Protein AF-A0A7X3YZD3-F1 (afdb_monomer)

Foldseek 3Di:
DDPPDPVVVLLVVLVVVCVVLCVLLVPQDDDAPLVLVVLVPDPDVVSSVVVNVVVVVSVVSNVVSVVVVVVPDDDDDDPLDADDPVRLVVQLVVVVVQVDPSLSSRLSRCLSVVHQEDEDPPCPTPVVCQVVSVVSNYHYDRSNVVCVVCVVCSVVSD

Mean predicted aligned error: 8.91 Å

Solvent-accessible surface area (backbone atoms only — not comparable to full-atom values): 9311 Å² total; per-residue (Å²): 132,78,96,64,57,70,70,52,53,50,33,54,52,28,46,58,50,45,58,58,47,33,64,68,64,67,54,86,53,84,76,52,70,65,60,56,54,56,44,69,68,44,86,52,61,71,62,25,53,55,51,48,53,52,52,50,54,43,52,53,52,30,52,55,50,58,59,61,58,58,81,80,46,90,88,81,76,69,74,73,69,69,67,49,74,66,55,50,51,54,50,46,61,74,35,54,86,48,85,46,69,68,60,35,51,51,51,50,49,35,59,53,66,66,41,59,64,46,79,49,87,49,73,79,58,70,57,69,44,25,77,66,40,38,75,75,60,30,40,57,35,39,39,43,55,52,48,61,70,42,56,87,47,56,79,73,66,106

Secondary structure (DSSP, 8-state):
--TTHHHHHHHHHHHHHHHHHHHHHT------HHHHHHHHT-S-HHHHHHHHHHHHHHHHHHHHHHHHTTTT-SSS-----PPPHHHHHHHHHHTTTS--HHHHHHHHHHHHTT-SEEE---TTTGGGGHHHHGGGT-EEE-HHHHHHHHTTTTTT--

Nearest PDB structures (foldseek):
  1b71-assembly1_A  TM=1.996E-01  e=8.472E-01  Nitratidesulfovibrio vulgaris str. Hildenborough

Structure (mmCIF, N/CA/C/O backbone):
data_AF-A0A7X3YZD3-F1
#
_entry.id   AF-A0A7X3YZD3-F1
#
loop_
_atom_site.group_PDB
_atom_site.id
_atom_site.type_symbol
_atom_site.label_atom_id
_atom_site.label_alt_id
_atom_site.label_comp_id
_atom_site.label_asym_id
_atom_site.label_entity_id
_atom_site.label_seq_id
_atom_site.pdbx_PDB_ins_code
_atom_site.Cartn_x
_atom_site.Cartn_y
_atom_site.Cartn_z
_atom_site.occupancy
_atom_site.B_iso_or_equiv
_atom_site.auth_seq_id
_atom_site.auth_comp_id
_atom_site.auth_asym_id
_atom_site.auth_atom_id
_atom_site.pdbx_PDB_model_num
ATOM 1 N N . MET A 1 1 ? 20.656 -19.261 5.296 1.00 38.34 1 MET A N 1
ATOM 2 C CA . MET A 1 1 ? 19.290 -19.489 4.769 1.00 38.34 1 MET A CA 1
ATOM 3 C C . MET A 1 1 ? 18.386 -18.429 5.384 1.00 38.34 1 MET A C 1
ATOM 5 O O . MET A 1 1 ? 18.397 -18.296 6.599 1.00 38.34 1 MET A O 1
ATOM 9 N N . SER A 1 2 ? 17.741 -17.580 4.577 1.00 40.38 2 SER A N 1
ATOM 10 C CA . SER A 1 2 ? 16.969 -16.434 5.090 1.00 40.38 2 SER A CA 1
ATOM 11 C C . SER A 1 2 ? 15.763 -16.919 5.900 1.00 40.38 2 SER A C 1
ATOM 13 O O . SER A 1 2 ? 14.992 -17.740 5.412 1.00 40.38 2 SER A O 1
ATOM 15 N N . ALA A 1 3 ? 15.583 -16.395 7.114 1.00 53.19 3 ALA A N 1
ATOM 16 C CA . ALA A 1 3 ? 14.536 -16.780 8.068 1.00 53.19 3 ALA A CA 1
ATOM 17 C C . ALA A 1 3 ? 13.085 -16.492 7.606 1.00 53.19 3 ALA A C 1
ATOM 19 O O . ALA A 1 3 ? 12.153 -16.663 8.383 1.00 53.19 3 ALA A O 1
ATOM 20 N N . ARG A 1 4 ? 12.875 -16.022 6.367 1.00 59.59 4 ARG A N 1
ATOM 21 C CA . ARG A 1 4 ? 11.590 -15.493 5.872 1.00 59.59 4 ARG A CA 1
ATOM 22 C C . ARG A 1 4 ? 10.875 -16.360 4.820 1.00 59.59 4 ARG A C 1
ATOM 24 O O . ARG A 1 4 ? 9.837 -15.956 4.312 1.00 59.59 4 ARG A O 1
ATOM 31 N N . GLY A 1 5 ? 11.363 -17.572 4.546 1.00 67.81 5 GLY A N 1
ATOM 32 C CA . GLY A 1 5 ? 10.692 -18.537 3.660 1.00 67.81 5 GLY A CA 1
ATOM 33 C C . GLY A 1 5 ? 10.711 -18.168 2.161 1.00 67.81 5 GLY A C 1
ATOM 34 O O . GLY A 1 5 ? 11.201 -17.100 1.791 1.00 67.81 5 GLY A O 1
ATOM 35 N N . PRO A 1 6 ? 10.216 -19.058 1.279 1.00 69.69 6 PRO A N 1
ATOM 36 C CA . PRO A 1 6 ? 10.252 -18.873 -0.178 1.00 69.69 6 PRO A CA 1
ATOM 37 C C . PRO A 1 6 ? 9.385 -17.702 -0.669 1.00 69.69 6 PRO A C 1
ATOM 39 O O . PRO A 1 6 ? 9.846 -16.934 -1.503 1.00 69.69 6 PRO A O 1
ATOM 42 N N . ARG A 1 7 ? 8.206 -17.476 -0.067 1.00 77.50 7 ARG A N 1
ATOM 43 C CA . ARG A 1 7 ? 7.287 -16.379 -0.444 1.00 77.50 7 ARG A CA 1
ATOM 44 C C . ARG A 1 7 ? 7.948 -14.996 -0.402 1.00 77.50 7 ARG A C 1
ATOM 46 O O . ARG A 1 7 ? 7.807 -14.213 -1.329 1.00 77.50 7 ARG A O 1
ATOM 53 N N . PHE A 1 8 ? 8.737 -14.734 0.641 1.00 79.12 8 PHE A N 1
ATOM 54 C CA . PHE A 1 8 ? 9.457 -13.468 0.791 1.00 79.12 8 PHE A CA 1
ATOM 55 C C . PHE A 1 8 ? 10.513 -13.257 -0.299 1.00 79.12 8 PHE A C 1
ATOM 57 O O . PHE A 1 8 ? 10.779 -12.129 -0.699 1.00 79.12 8 PHE A O 1
ATOM 64 N N . LYS A 1 9 ? 11.152 -14.335 -0.768 1.00 81.56 9 LYS A N 1
ATOM 65 C CA . LYS A 1 9 ? 12.152 -14.246 -1.833 1.00 81.56 9 LYS A CA 1
ATOM 66 C C . LYS A 1 9 ? 11.488 -13.807 -3.138 1.00 81.56 9 LYS A C 1
ATOM 68 O O . LYS A 1 9 ? 11.991 -12.884 -3.770 1.00 81.56 9 LYS A O 1
ATOM 73 N N . ASP A 1 10 ? 10.372 -14.433 -3.494 1.00 83.31 10 ASP A N 1
ATOM 74 C CA . ASP A 1 10 ? 9.651 -14.147 -4.737 1.00 83.31 10 ASP A CA 1
ATOM 75 C C . ASP A 1 10 ? 9.105 -12.713 -4.752 1.00 83.31 10 ASP A C 1
ATOM 77 O O . ASP A 1 10 ? 9.282 -12.003 -5.740 1.00 83.31 10 ASP A O 1
ATOM 81 N N . ASP A 1 11 ? 8.559 -12.242 -3.627 1.00 84.38 11 ASP A N 1
ATOM 82 C CA . ASP A 1 11 ? 8.069 -10.865 -3.501 1.00 84.38 11 ASP A CA 1
ATOM 83 C C . ASP A 1 11 ? 9.191 -9.821 -3.623 1.00 84.38 11 ASP A C 1
ATOM 85 O O . ASP A 1 11 ? 8.994 -8.767 -4.226 1.00 84.38 11 ASP A O 1
ATOM 89 N N . ILE A 1 12 ? 10.395 -10.109 -3.115 1.00 81.25 12 ILE A N 1
ATOM 90 C CA . ILE A 1 12 ? 11.552 -9.212 -3.275 1.00 81.25 12 ILE A CA 1
ATOM 91 C C . ILE A 1 12 ? 11.989 -9.117 -4.740 1.00 81.25 12 ILE A C 1
ATOM 93 O O . ILE A 1 12 ? 12.299 -8.020 -5.206 1.00 81.25 12 ILE A O 1
ATOM 97 N N . PHE A 1 13 ? 12.013 -10.237 -5.469 1.00 81.69 13 PHE A N 1
ATOM 98 C CA . PHE A 1 13 ? 12.326 -10.213 -6.901 1.00 81.69 13 PHE A CA 1
ATOM 99 C C . PHE 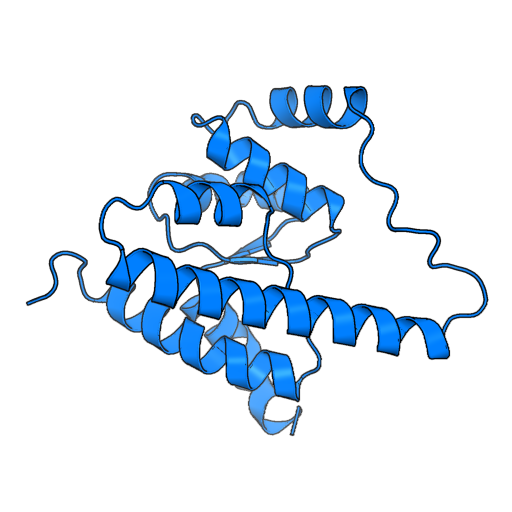A 1 13 ? 11.253 -9.465 -7.688 1.00 81.69 13 PHE A C 1
ATOM 101 O O . PHE A 1 13 ? 11.582 -8.578 -8.472 1.00 81.69 13 PHE A O 1
ATOM 108 N N . ALA A 1 14 ? 9.980 -9.740 -7.406 1.00 83.31 14 ALA A N 1
ATOM 109 C CA . ALA A 1 14 ? 8.876 -9.056 -8.058 1.00 83.31 14 ALA A CA 1
ATOM 110 C C . ALA A 1 14 ? 8.883 -7.543 -7.792 1.00 83.31 14 ALA A C 1
ATOM 112 O O . ALA A 1 14 ? 8.587 -6.770 -8.697 1.00 83.31 14 ALA A O 1
ATOM 113 N N . LEU A 1 15 ? 9.282 -7.094 -6.596 1.00 79.94 15 LEU A N 1
ATOM 114 C CA . LEU A 1 15 ? 9.408 -5.667 -6.286 1.00 79.94 15 LEU A CA 1
ATOM 115 C C . LEU A 1 15 ? 10.526 -4.982 -7.095 1.00 79.94 15 LEU A C 1
ATOM 117 O O . LEU A 1 15 ? 10.384 -3.824 -7.490 1.00 79.94 15 LEU A O 1
ATOM 121 N N . ALA A 1 16 ? 11.635 -5.681 -7.356 1.00 76.19 16 ALA A N 1
ATOM 122 C CA . ALA A 1 16 ? 12.703 -5.158 -8.207 1.00 76.19 16 ALA A CA 1
ATOM 123 C C . ALA A 1 16 ? 12.229 -4.995 -9.663 1.00 76.19 16 ALA A C 1
ATOM 125 O O . ALA A 1 16 ? 12.464 -3.950 -10.275 1.00 76.19 16 ALA A O 1
ATOM 126 N N . ASP A 1 17 ? 11.504 -5.988 -10.181 1.00 74.56 17 ASP A N 1
ATOM 127 C CA . ASP A 1 17 ? 10.942 -5.964 -11.534 1.00 74.56 17 ASP A CA 1
ATOM 128 C C . ASP A 1 17 ? 9.819 -4.927 -11.671 1.00 74.56 17 ASP A C 1
ATOM 130 O O . ASP A 1 17 ? 9.757 -4.209 -12.671 1.00 74.56 17 ASP A O 1
ATOM 134 N N . PHE A 1 18 ? 8.986 -4.775 -10.637 1.00 74.31 18 PHE A N 1
ATOM 135 C CA . PHE A 1 18 ? 7.920 -3.776 -10.551 1.00 74.31 18 PHE A CA 1
ATOM 136 C C . PHE A 1 18 ? 8.442 -2.362 -10.798 1.00 74.31 18 PHE A C 1
ATOM 138 O O . PHE A 1 18 ? 7.843 -1.611 -11.558 1.00 74.31 18 PHE A O 1
ATOM 145 N N . MET A 1 19 ? 9.595 -2.003 -10.232 1.00 68.94 19 MET A N 1
ATOM 146 C CA . MET A 1 19 ? 10.182 -0.678 -10.448 1.00 68.94 19 MET A CA 1
ATOM 147 C C . MET A 1 19 ? 10.627 -0.450 -11.894 1.00 68.94 19 MET A C 1
ATOM 149 O O . MET A 1 19 ? 10.551 0.672 -12.396 1.00 68.94 19 MET A O 1
ATOM 153 N N . SER A 1 20 ? 11.097 -1.500 -12.569 1.00 71.19 20 SER A N 1
ATOM 154 C CA . SER A 1 20 ? 11.459 -1.428 -13.985 1.00 71.19 20 SER A CA 1
ATOM 155 C C . SER A 1 20 ? 10.215 -1.310 -14.867 1.00 71.19 20 SER A C 1
ATOM 157 O O . SER A 1 20 ? 10.168 -0.465 -15.761 1.00 71.19 20 SER A O 1
ATOM 159 N N . LEU A 1 21 ? 9.189 -2.114 -14.580 1.00 69.94 21 LEU A N 1
ATOM 160 C CA . LEU A 1 21 ? 7.931 -2.155 -15.323 1.00 69.94 21 LEU A CA 1
ATOM 161 C C . LEU A 1 21 ? 7.094 -0.897 -15.121 1.00 69.94 21 LEU A C 1
ATOM 163 O O . LEU A 1 21 ? 6.666 -0.308 -16.107 1.00 69.94 21 LEU A O 1
ATOM 167 N N . GLY A 1 22 ? 6.929 -0.440 -13.881 1.00 71.94 22 GLY A N 1
ATOM 168 C CA . GLY A 1 22 ? 6.189 0.777 -13.556 1.00 71.94 22 GLY A CA 1
ATOM 169 C C . GLY A 1 22 ? 6.775 1.999 -14.257 1.00 71.94 22 GLY A C 1
ATOM 170 O O . GLY A 1 22 ? 6.033 2.783 -14.836 1.00 71.94 22 GLY A O 1
ATOM 171 N N . ARG A 1 23 ? 8.111 2.101 -14.337 1.00 70.19 23 ARG A N 1
ATOM 172 C CA . ARG A 1 23 ? 8.775 3.155 -15.123 1.00 70.19 23 ARG A CA 1
ATOM 173 C C . ARG A 1 23 ? 8.455 3.086 -16.612 1.00 70.19 23 ARG A C 1
ATOM 175 O O . ARG A 1 23 ? 8.220 4.128 -17.209 1.00 70.19 23 ARG A O 1
ATOM 182 N N . ARG A 1 24 ? 8.455 1.890 -17.205 1.00 70.25 24 ARG A N 1
ATOM 183 C CA . ARG A 1 24 ? 8.147 1.698 -18.634 1.00 70.25 24 ARG A CA 1
ATOM 184 C C . ARG A 1 24 ? 6.680 1.965 -18.952 1.00 70.25 24 ARG A C 1
ATOM 186 O O . ARG A 1 24 ? 6.387 2.578 -19.965 1.00 70.25 24 ARG A O 1
ATOM 193 N N . CYS A 1 25 ? 5.787 1.532 -18.069 1.00 70.00 25 CYS A N 1
ATOM 194 C CA . CYS A 1 25 ? 4.343 1.640 -18.253 1.00 70.00 25 CYS A CA 1
ATOM 195 C C . CYS A 1 25 ? 3.770 2.969 -17.732 1.00 70.00 25 CYS A C 1
ATOM 197 O O . CYS A 1 25 ? 2.562 3.168 -17.801 1.00 70.00 25 CYS A O 1
ATOM 199 N N . GLY A 1 26 ? 4.612 3.852 -17.182 1.00 70.38 26 GLY A N 1
ATOM 200 C CA . GLY A 1 26 ? 4.192 5.142 -16.638 1.00 70.38 26 GLY A CA 1
ATOM 201 C C . GLY A 1 26 ? 3.213 5.011 -15.471 1.00 70.38 26 GLY A C 1
ATOM 202 O O . GLY A 1 26 ? 2.194 5.690 -15.454 1.00 70.38 26 GLY A O 1
ATOM 203 N N . TRP A 1 27 ? 3.465 4.117 -14.516 1.00 76.56 27 TRP A N 1
ATOM 204 C CA . TRP A 1 27 ? 2.573 3.984 -13.363 1.00 76.56 27 TRP A CA 1
ATOM 205 C C . TRP A 1 27 ? 2.868 5.046 -12.299 1.00 76.56 27 TRP A C 1
ATOM 207 O O . TRP A 1 27 ? 4.019 5.165 -11.868 1.00 76.56 27 TRP A O 1
ATOM 217 N N . PRO A 1 28 ? 1.850 5.768 -11.797 1.00 75.75 28 PRO A N 1
ATOM 218 C CA . PRO A 1 28 ? 2.016 6.620 -10.628 1.00 75.75 28 PRO A CA 1
ATOM 219 C C . PRO A 1 28 ? 2.251 5.748 -9.387 1.00 75.75 28 PRO A C 1
ATOM 221 O O . PRO A 1 28 ? 1.348 5.075 -8.900 1.00 75.75 28 PRO A O 1
ATOM 224 N N . ILE A 1 29 ? 3.479 5.749 -8.862 1.00 79.44 29 ILE A N 1
ATOM 225 C CA . ILE A 1 29 ? 3.838 5.003 -7.646 1.00 79.44 29 ILE A CA 1
ATOM 226 C C . ILE A 1 29 ? 3.918 5.975 -6.475 1.00 79.44 29 ILE A C 1
ATOM 228 O O . ILE A 1 29 ? 4.831 6.794 -6.420 1.00 79.44 29 ILE A O 1
ATOM 232 N N . ALA A 1 30 ? 3.009 5.860 -5.512 1.00 79.38 30 ALA A N 1
ATOM 233 C CA . ALA A 1 30 ? 3.051 6.652 -4.289 1.00 79.38 30 ALA A CA 1
ATOM 234 C C . ALA A 1 30 ? 3.763 5.920 -3.140 1.00 79.38 30 ALA A C 1
ATOM 236 O O . ALA A 1 30 ? 3.715 4.696 -3.027 1.00 79.38 30 ALA A O 1
ATOM 237 N N . VAL A 1 31 ? 4.383 6.692 -2.244 1.00 80.00 31 VAL A N 1
ATOM 238 C CA . VAL A 1 31 ? 4.935 6.200 -0.972 1.00 80.00 31 VAL A CA 1
ATOM 239 C C . VAL A 1 31 ? 4.302 6.990 0.169 1.00 80.00 31 VAL A C 1
ATOM 241 O O . VAL A 1 31 ? 4.253 8.223 0.115 1.00 80.00 31 VAL A O 1
ATOM 244 N N . SER A 1 32 ? 3.816 6.293 1.199 1.00 80.19 32 SER A N 1
ATOM 245 C CA . SER A 1 32 ? 3.259 6.947 2.386 1.00 80.19 32 SER A CA 1
ATOM 246 C C . SER A 1 32 ? 4.354 7.716 3.150 1.00 80.19 32 SER A C 1
ATOM 248 O O . SER A 1 32 ? 5.453 7.187 3.362 1.00 80.19 32 SER A O 1
ATOM 250 N N . PRO A 1 33 ? 4.066 8.940 3.633 1.00 74.56 33 PRO A N 1
ATOM 251 C CA . PRO A 1 33 ? 4.943 9.659 4.554 1.00 74.56 33 PRO A CA 1
ATOM 252 C C . PRO A 1 33 ? 5.264 8.873 5.835 1.00 74.56 33 PRO A C 1
ATOM 254 O O . PRO A 1 33 ? 6.380 8.974 6.347 1.00 74.56 33 PRO A O 1
ATOM 257 N N . GLY A 1 34 ? 4.323 8.059 6.328 1.00 73.25 34 GLY A N 1
ATOM 258 C CA . GLY A 1 34 ? 4.519 7.204 7.502 1.00 73.25 34 GLY A CA 1
ATOM 259 C C . GLY A 1 34 ? 5.664 6.210 7.305 1.00 73.25 34 GLY A C 1
ATOM 260 O O . GLY A 1 34 ? 6.532 6.083 8.169 1.00 73.25 34 GLY A O 1
ATOM 261 N N . THR A 1 35 ? 5.759 5.612 6.114 1.00 76.38 35 THR A N 1
ATOM 262 C CA . THR A 1 35 ? 6.860 4.706 5.751 1.00 76.38 35 THR A CA 1
ATOM 263 C C . THR A 1 35 ? 8.224 5.403 5.812 1.00 76.38 35 THR A C 1
ATOM 265 O O . THR A 1 35 ? 9.208 4.805 6.240 1.00 76.38 35 THR A O 1
ATOM 268 N N . ILE A 1 36 ? 8.313 6.683 5.433 1.00 75.19 36 ILE A N 1
ATOM 269 C CA . ILE A 1 36 ? 9.565 7.459 5.510 1.00 75.19 36 ILE A CA 1
ATOM 270 C C . ILE A 1 36 ? 9.968 7.687 6.973 1.00 75.19 36 ILE A C 1
ATOM 272 O O . ILE A 1 36 ? 11.146 7.561 7.318 1.00 75.19 36 ILE A O 1
ATOM 276 N N . GLY A 1 37 ? 8.992 7.983 7.838 1.00 72.56 37 GLY A N 1
ATOM 277 C CA . GLY A 1 37 ? 9.203 8.126 9.278 1.00 72.56 37 GLY A CA 1
ATOM 278 C C . GLY A 1 37 ? 9.787 6.860 9.909 1.00 72.56 37 GLY A C 1
ATOM 279 O O . GLY A 1 37 ? 10.777 6.930 10.641 1.00 72.56 37 GLY A O 1
ATOM 280 N N . GLU A 1 38 ? 9.253 5.690 9.550 1.00 77.50 38 GLU A N 1
ATOM 281 C CA . GLU A 1 38 ? 9.757 4.392 10.021 1.00 77.50 38 GLU A CA 1
ATOM 282 C C . GLU A 1 38 ? 11.204 4.124 9.594 1.00 77.50 38 GLU A C 1
ATOM 284 O O . GLU A 1 38 ? 12.001 3.596 10.376 1.00 77.50 38 GLU A O 1
ATOM 289 N N . LEU A 1 39 ? 11.589 4.529 8.378 1.00 81.62 39 LEU A N 1
ATOM 290 C CA . LEU A 1 39 ? 12.977 4.410 7.926 1.00 81.62 39 LEU A CA 1
ATOM 291 C C . LEU A 1 39 ? 13.929 5.224 8.811 1.00 81.62 39 LEU A C 1
ATOM 293 O O . LEU A 1 39 ? 15.032 4.760 9.108 1.00 81.62 39 LEU A O 1
ATOM 297 N N . GLY A 1 40 ? 13.499 6.398 9.282 1.00 76.94 40 GLY A N 1
ATOM 298 C CA . GLY A 1 40 ? 14.270 7.247 10.193 1.00 76.94 40 GLY A CA 1
ATOM 299 C C . GLY A 1 40 ? 14.614 6.566 11.523 1.00 76.94 40 GLY A C 1
ATOM 300 O O . GLY A 1 40 ? 15.710 6.768 12.053 1.00 76.94 40 GLY A O 1
ATOM 301 N N . ALA A 1 41 ? 13.730 5.693 12.014 1.00 81.38 41 ALA A N 1
ATOM 302 C CA . ALA A 1 41 ? 13.887 4.965 13.273 1.00 81.38 41 ALA A CA 1
ATOM 303 C C . ALA A 1 41 ? 14.846 3.755 13.191 1.00 81.38 41 ALA A C 1
ATOM 305 O O . ALA A 1 41 ? 15.155 3.127 14.208 1.00 81.38 41 ALA A O 1
ATOM 306 N N . ILE A 1 42 ? 15.356 3.406 12.002 1.00 85.62 42 ILE A N 1
ATOM 307 C CA . ILE A 1 42 ? 16.282 2.278 11.831 1.00 85.62 42 ILE A CA 1
ATOM 308 C C . ILE A 1 42 ? 17.619 2.571 12.529 1.00 85.62 42 ILE A C 1
ATOM 310 O O . ILE A 1 42 ? 18.385 3.438 12.111 1.00 85.62 42 ILE A O 1
ATOM 314 N N . GLN A 1 43 ? 17.951 1.763 13.543 1.00 84.81 43 GLN A N 1
ATOM 315 C CA . GLN A 1 43 ? 19.174 1.922 14.346 1.00 84.81 43 GLN A CA 1
ATOM 316 C C . GLN A 1 43 ? 20.478 1.706 13.560 1.00 84.81 43 GLN A C 1
ATOM 318 O O . GLN A 1 43 ? 21.519 2.245 13.924 1.00 84.81 43 GLN A O 1
ATOM 323 N N . ARG A 1 44 ? 20.454 0.899 12.489 1.00 90.62 44 ARG A N 1
ATOM 324 C CA . ARG A 1 44 ? 21.650 0.596 11.685 1.00 90.62 44 ARG A CA 1
ATOM 325 C C . ARG A 1 44 ? 21.856 1.667 10.606 1.00 90.62 44 ARG A C 1
ATOM 327 O O . ARG A 1 44 ? 21.086 1.664 9.642 1.00 90.62 44 ARG A O 1
ATOM 334 N N . PRO A 1 45 ? 22.897 2.516 10.698 1.00 85.38 45 PRO A N 1
ATOM 335 C CA . PRO A 1 45 ? 23.044 3.690 9.837 1.00 85.38 45 PRO A CA 1
ATOM 336 C C . PRO A 1 45 ? 23.211 3.329 8.359 1.00 85.38 45 PRO A C 1
ATOM 338 O O . PRO A 1 45 ? 22.541 3.919 7.519 1.00 85.38 45 PRO A O 1
ATOM 341 N N . ASP A 1 46 ? 23.999 2.302 8.027 1.00 86.44 46 ASP A N 1
ATOM 342 C CA . ASP A 1 46 ? 24.188 1.883 6.629 1.00 86.44 46 ASP A CA 1
ATOM 343 C C . ASP A 1 46 ? 22.887 1.394 5.990 1.00 86.44 46 ASP A C 1
ATOM 345 O O . ASP A 1 46 ? 22.571 1.711 4.843 1.00 86.44 46 ASP A O 1
ATOM 349 N N . LYS A 1 47 ? 22.105 0.621 6.753 1.00 81.44 47 LYS A N 1
ATOM 350 C CA . LYS A 1 47 ? 20.808 0.110 6.303 1.00 81.44 47 LYS A CA 1
ATOM 351 C C . LYS A 1 47 ? 19.806 1.251 6.146 1.00 81.44 47 LYS A C 1
ATOM 353 O O . LYS A 1 47 ? 19.105 1.287 5.139 1.00 81.44 47 LYS A O 1
ATOM 358 N N . ARG A 1 48 ? 19.760 2.167 7.117 1.00 86.50 48 ARG A N 1
ATOM 359 C CA . ARG A 1 48 ? 18.925 3.368 7.071 1.00 86.50 48 ARG A CA 1
ATOM 360 C C . ARG A 1 48 ? 19.237 4.187 5.826 1.00 86.50 48 ARG A C 1
ATOM 362 O O . ARG A 1 48 ? 18.354 4.374 5.007 1.00 86.50 48 ARG A O 1
ATOM 369 N N . ASN A 1 49 ? 20.500 4.562 5.625 1.00 84.56 49 ASN A N 1
ATOM 370 C CA . ASN A 1 49 ? 20.923 5.385 4.492 1.00 84.56 49 ASN A CA 1
ATOM 371 C C . ASN A 1 49 ? 20.554 4.743 3.148 1.00 84.56 49 ASN A C 1
ATOM 373 O O . ASN A 1 49 ? 20.018 5.413 2.271 1.00 84.56 49 ASN A O 1
ATOM 377 N N . ARG A 1 50 ? 20.779 3.430 2.991 1.00 82.81 50 ARG A N 1
ATOM 378 C CA . ARG A 1 50 ? 20.399 2.709 1.765 1.00 82.81 50 ARG A CA 1
ATOM 379 C C . ARG A 1 50 ? 18.893 2.747 1.505 1.00 82.81 50 ARG A C 1
ATOM 381 O O . ARG A 1 50 ? 18.490 3.013 0.377 1.00 82.81 50 ARG A O 1
ATOM 388 N N . LEU A 1 51 ? 18.074 2.484 2.522 1.00 80.88 51 LEU A N 1
ATOM 389 C CA . LEU A 1 51 ? 16.618 2.461 2.370 1.00 80.88 51 LEU A CA 1
ATOM 390 C C . LEU A 1 51 ? 16.031 3.862 2.191 1.00 80.88 51 LEU A C 1
ATOM 392 O O . LEU A 1 51 ? 15.146 4.037 1.364 1.00 80.88 51 LEU A O 1
ATOM 396 N N . THR A 1 52 ? 16.552 4.863 2.900 1.00 82.69 52 THR A N 1
ATOM 397 C CA . THR A 1 52 ? 16.162 6.266 2.726 1.00 82.69 52 THR A CA 1
ATOM 398 C C . THR A 1 52 ? 16.496 6.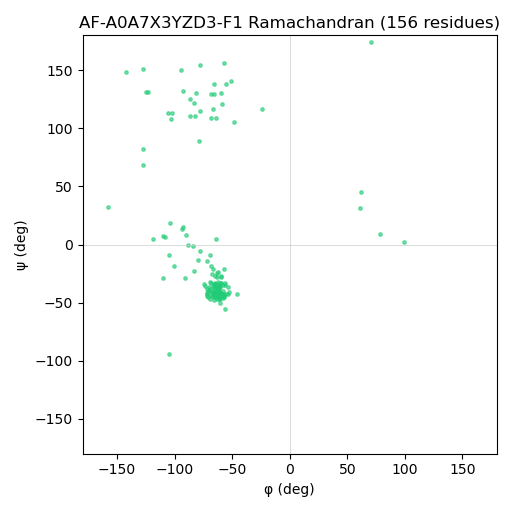756 1.320 1.00 82.69 52 THR A C 1
ATOM 400 O O . THR A 1 52 ? 15.642 7.351 0.674 1.00 82.69 52 THR A O 1
ATOM 403 N N . ASN A 1 53 ? 17.688 6.451 0.795 1.00 83.06 53 ASN A N 1
ATOM 404 C CA . ASN A 1 53 ? 18.045 6.804 -0.583 1.00 83.06 53 ASN A CA 1
ATOM 405 C C . ASN A 1 53 ? 17.116 6.138 -1.602 1.00 83.06 53 ASN A C 1
ATOM 407 O O . ASN A 1 53 ? 16.695 6.777 -2.564 1.00 83.06 53 ASN A O 1
ATOM 411 N N . TRP A 1 54 ? 16.771 4.869 -1.380 1.00 80.44 54 TRP A N 1
ATOM 412 C CA . TRP A 1 54 ? 15.813 4.163 -2.224 1.00 80.44 54 TRP A CA 1
ATOM 413 C C . TRP A 1 54 ? 14.416 4.804 -2.168 1.00 80.44 54 TRP A C 1
ATOM 415 O O . TRP A 1 54 ? 13.848 5.094 -3.217 1.00 80.44 54 TRP A O 1
ATOM 425 N N . ALA A 1 55 ? 13.903 5.111 -0.972 1.00 79.38 55 ALA A N 1
ATOM 426 C CA . ALA A 1 55 ? 12.610 5.774 -0.788 1.00 79.38 55 ALA A CA 1
ATOM 427 C C . ALA A 1 55 ? 12.573 7.175 -1.421 1.00 79.38 55 ALA A C 1
ATOM 429 O O . ALA A 1 55 ? 11.608 7.523 -2.094 1.00 79.38 55 ALA A O 1
ATOM 430 N N . ASN A 1 56 ? 13.650 7.953 -1.291 1.00 80.69 56 ASN A N 1
ATOM 431 C CA . ASN A 1 56 ? 13.778 9.254 -1.950 1.00 80.69 56 ASN A CA 1
ATOM 432 C C . ASN A 1 56 ? 13.737 9.126 -3.479 1.00 80.69 56 ASN A C 1
ATOM 434 O O . ASN A 1 56 ? 13.106 9.943 -4.145 1.00 80.69 56 ASN A O 1
ATOM 438 N N . GLY A 1 57 ? 14.352 8.078 -4.036 1.00 79.31 57 GLY A N 1
ATOM 439 C CA . GLY A 1 57 ? 14.268 7.782 -5.466 1.00 79.31 57 GLY A CA 1
ATOM 440 C C . GLY A 1 57 ? 12.841 7.483 -5.943 1.00 79.31 57 GLY A C 1
ATOM 441 O O . GLY A 1 57 ? 12.495 7.830 -7.071 1.00 79.31 57 GLY A O 1
ATOM 442 N N . LEU A 1 58 ? 12.000 6.882 -5.094 1.00 74.94 58 LEU A N 1
ATOM 443 C CA . LEU A 1 58 ? 10.577 6.676 -5.388 1.00 74.94 58 LEU A CA 1
ATOM 444 C C . LEU A 1 58 ? 9.787 7.980 -5.352 1.00 74.94 58 LEU A C 1
ATOM 446 O O . LEU A 1 58 ? 9.008 8.245 -6.262 1.00 74.94 58 LEU A O 1
ATOM 450 N N . LEU A 1 59 ? 10.016 8.810 -4.333 1.00 75.75 59 LEU A N 1
ATOM 451 C CA . LEU A 1 59 ? 9.355 10.110 -4.215 1.00 75.75 59 LEU A CA 1
ATOM 452 C C . LEU A 1 59 ? 9.681 11.008 -5.407 1.00 75.75 59 LEU A C 1
ATOM 454 O O . LEU A 1 59 ? 8.784 11.615 -5.978 1.00 75.75 59 LEU A O 1
ATOM 458 N N . GLN A 1 60 ? 10.950 11.044 -5.819 1.00 77.00 60 GLN A N 1
ATOM 459 C CA . GLN A 1 60 ? 11.371 11.812 -6.987 1.00 77.00 60 GLN A CA 1
ATOM 460 C C . GLN A 1 60 ? 10.687 11.319 -8.268 1.00 77.00 60 GLN A C 1
ATOM 462 O O . GLN A 1 60 ? 10.251 12.134 -9.077 1.00 77.00 60 GLN A O 1
ATOM 467 N N . TYR A 1 61 ? 10.567 10.000 -8.441 1.00 73.25 61 TYR A N 1
ATOM 468 C CA . TYR A 1 61 ? 9.851 9.417 -9.574 1.00 73.25 61 TYR A CA 1
ATOM 469 C C . TYR A 1 61 ? 8.366 9.818 -9.583 1.00 73.25 61 TYR A C 1
ATOM 471 O O . TYR A 1 61 ? 7.850 10.226 -10.621 1.00 73.25 61 TYR A O 1
ATOM 479 N N . PHE A 1 62 ? 7.700 9.775 -8.427 1.00 71.69 62 PHE A N 1
ATOM 480 C CA . PHE A 1 62 ? 6.307 10.204 -8.295 1.00 71.69 62 PHE A CA 1
ATOM 481 C C . PHE A 1 62 ? 6.112 11.685 -8.644 1.00 71.69 62 PHE A C 1
ATOM 483 O O . PHE A 1 62 ? 5.206 12.020 -9.405 1.00 71.69 62 PHE A O 1
ATOM 490 N N . SER A 1 63 ? 6.975 12.571 -8.135 1.00 69.50 63 SER A N 1
ATOM 491 C CA . SER A 1 63 ? 6.893 14.008 -8.430 1.00 69.50 63 SER A CA 1
ATOM 492 C C . SER A 1 63 ? 7.031 14.295 -9.926 1.00 69.50 63 SER A C 1
ATOM 494 O O . SER A 1 63 ? 6.242 15.057 -10.474 1.00 69.50 63 SER A O 1
ATOM 496 N N . GLN A 1 64 ? 7.969 13.626 -10.605 1.00 70.94 64 GLN A N 1
ATOM 497 C CA . GLN A 1 64 ? 8.150 13.764 -12.056 1.00 70.94 64 GLN A CA 1
ATOM 498 C C . GLN A 1 64 ? 6.912 13.314 -12.839 1.00 70.94 64 GLN A C 1
ATOM 500 O O . GLN A 1 64 ? 6.539 13.945 -13.826 1.00 70.94 64 GLN A O 1
ATOM 505 N N . PHE A 1 65 ? 6.252 12.242 -12.395 1.00 66.31 65 PHE A N 1
ATOM 506 C CA . PHE A 1 65 ? 5.014 11.778 -13.015 1.00 66.31 65 PHE A CA 1
ATOM 507 C C . PHE A 1 65 ? 3.867 12.782 -12.833 1.00 66.31 65 PHE A C 1
ATOM 509 O O . PHE A 1 65 ? 3.126 13.063 -13.775 1.00 66.31 65 PHE A O 1
ATOM 516 N N . SER A 1 66 ? 3.753 13.368 -11.638 1.00 61.41 66 SER A N 1
ATOM 517 C CA . SER A 1 66 ? 2.745 14.388 -11.347 1.00 61.41 66 SER A CA 1
ATOM 518 C C . SER A 1 66 ? 2.924 15.638 -12.210 1.00 61.41 66 SER A C 1
ATOM 520 O O . SER A 1 66 ? 1.930 16.202 -12.644 1.00 61.41 66 SER A O 1
ATOM 522 N N . GLU A 1 67 ? 4.159 16.059 -12.490 1.00 59.81 67 GLU A N 1
ATOM 523 C CA . GLU A 1 67 ? 4.448 17.222 -13.344 1.00 59.81 67 GLU A CA 1
ATOM 524 C C . GLU A 1 67 ? 4.126 16.960 -14.827 1.00 59.81 67 GLU A C 1
ATOM 526 O O . GLU A 1 67 ? 3.608 17.841 -15.512 1.00 59.81 67 GLU A O 1
ATOM 531 N N . LEU A 1 68 ? 4.357 15.736 -15.318 1.00 56.03 68 LEU A N 1
ATOM 532 C CA . LEU A 1 68 ? 4.033 15.332 -16.694 1.00 56.03 68 LEU A CA 1
ATOM 533 C C . LEU A 1 68 ? 2.518 15.255 -16.947 1.00 56.03 68 LEU A C 1
ATOM 535 O O . LEU A 1 68 ? 2.061 15.590 -18.036 1.00 56.03 68 LEU A O 1
ATOM 539 N N . SER A 1 69 ? 1.731 14.871 -15.938 1.00 51.66 69 SER A N 1
ATOM 540 C CA . SER A 1 69 ? 0.263 14.815 -16.021 1.00 51.66 69 SER A CA 1
ATOM 541 C C . SER A 1 69 ? -0.409 16.193 -16.128 1.00 51.66 69 SER A C 1
ATOM 543 O O . SER A 1 69 ? -1.581 16.257 -16.505 1.00 51.66 69 SER A O 1
ATOM 545 N N . VAL A 1 70 ? 0.277 17.281 -15.763 1.00 49.34 70 VAL A N 1
ATOM 546 C CA . VAL A 1 70 ? -0.305 18.639 -15.723 1.00 49.34 70 VAL A CA 1
ATOM 547 C C . VAL A 1 70 ? -0.299 19.301 -17.104 1.00 49.34 70 VAL A C 1
ATOM 549 O O . VAL A 1 70 ? -1.132 20.162 -17.368 1.00 49.34 70 VAL A O 1
ATOM 552 N N . ALA A 1 71 ? 0.573 18.870 -18.020 1.00 49.09 71 ALA A N 1
ATOM 553 C CA . ALA A 1 71 ? 0.665 19.449 -19.362 1.00 49.09 71 ALA A CA 1
ATOM 554 C C . ALA A 1 71 ? -0.516 19.091 -20.293 1.00 49.09 71 ALA A C 1
ATOM 556 O O . ALA A 1 71 ? -0.679 19.748 -21.316 1.00 49.09 71 ALA A O 1
ATOM 557 N N . ASP A 1 72 ? -1.343 18.099 -19.933 1.00 45.75 72 ASP A N 1
ATOM 558 C CA . ASP A 1 72 ? -2.432 17.565 -20.776 1.00 45.75 72 ASP A CA 1
ATOM 559 C C . ASP A 1 72 ? -3.844 17.715 -20.168 1.00 45.75 72 ASP A C 1
ATOM 561 O O . ASP A 1 72 ? -4.825 17.227 -20.732 1.00 45.75 72 ASP A O 1
ATOM 565 N N . ARG A 1 73 ? -3.995 18.385 -19.015 1.00 43.94 73 ARG A N 1
ATOM 566 C CA . ARG A 1 73 ? -5.308 18.592 -18.376 1.00 43.94 73 ARG A CA 1
ATOM 567 C C . ARG A 1 73 ? -5.575 20.057 -18.060 1.00 43.94 73 ARG A C 1
ATOM 569 O O . ARG A 1 73 ? -5.499 20.484 -16.911 1.00 43.94 73 ARG A O 1
ATOM 576 N N . ASP A 1 74 ? -6.036 20.788 -19.069 1.00 44.56 74 ASP A N 1
ATOM 577 C CA . ASP A 1 74 ? -6.996 21.857 -18.808 1.00 44.56 74 ASP A CA 1
ATOM 578 C C . ASP A 1 74 ? -8.239 21.228 -18.137 1.00 44.56 74 ASP A C 1
ATOM 580 O O . ASP A 1 74 ? -8.892 20.346 -18.695 1.00 44.56 74 ASP A O 1
ATOM 584 N N . SER A 1 75 ? -8.567 21.696 -16.927 1.00 43.09 75 SER A N 1
ATOM 585 C CA . SER A 1 75 ? -9.905 21.657 -16.303 1.00 43.09 75 SER A CA 1
ATOM 586 C C . SER A 1 75 ? -10.307 20.583 -15.260 1.00 43.09 75 SER A C 1
ATOM 588 O O . SER A 1 75 ? -11.442 20.680 -14.790 1.00 43.09 75 SER A O 1
ATOM 590 N N . CYS A 1 76 ? -9.498 19.616 -14.789 1.00 36.25 76 CYS A N 1
ATOM 591 C CA . CYS A 1 76 ? -10.006 18.732 -13.699 1.00 36.25 76 CYS A CA 1
ATOM 592 C C . CYS A 1 76 ? -8.989 18.002 -12.800 1.00 36.25 76 CYS A C 1
ATOM 594 O O . CYS A 1 76 ? -9.253 16.900 -12.327 1.00 36.25 76 CYS A O 1
ATOM 596 N N . THR A 1 77 ? -7.823 18.582 -12.540 1.00 40.59 77 THR A N 1
ATOM 597 C CA . THR A 1 77 ? -6.953 18.114 -11.447 1.00 40.59 77 THR A CA 1
ATOM 598 C C . THR A 1 77 ? -6.609 19.301 -10.569 1.00 40.59 77 THR A C 1
ATOM 600 O O . THR A 1 77 ? -5.477 19.781 -10.558 1.00 40.59 77 THR A O 1
ATOM 603 N N . SER A 1 78 ? -7.619 19.810 -9.860 1.00 38.25 78 SER A N 1
ATOM 604 C CA . SER A 1 78 ? -7.353 20.482 -8.593 1.00 38.25 78 SER A CA 1
ATOM 605 C C . SER A 1 78 ? -6.492 19.542 -7.756 1.00 38.25 78 SER A C 1
ATOM 607 O O . SER A 1 78 ? -6.675 18.324 -7.826 1.00 38.25 78 SER A O 1
ATOM 609 N N . GLU A 1 79 ? -5.523 20.110 -7.041 1.00 47.81 79 GLU A N 1
ATOM 610 C CA . GLU A 1 79 ? -4.766 19.464 -5.969 1.00 47.81 79 GLU A CA 1
ATOM 611 C C . GLU A 1 79 ? -5.585 18.320 -5.382 1.00 47.81 79 GLU A C 1
ATOM 613 O O . GLU A 1 79 ? -6.693 18.576 -4.916 1.00 47.81 79 GLU A O 1
ATOM 618 N N . LEU A 1 80 ? -5.108 17.077 -5.501 1.00 53.88 80 LEU A N 1
ATOM 619 C CA . LEU A 1 80 ? -5.810 15.922 -4.951 1.00 53.88 80 LEU A CA 1
ATOM 620 C C . LEU A 1 80 ? -6.181 16.267 -3.507 1.00 53.88 80 LEU A C 1
ATOM 622 O O . LEU A 1 80 ? -5.282 16.419 -2.673 1.00 53.88 80 LEU A O 1
ATOM 626 N N . GLU A 1 81 ? -7.466 16.552 -3.273 1.00 57.75 81 GLU A N 1
ATOM 627 C CA . GLU A 1 81 ? -7.887 17.263 -2.073 1.00 57.75 81 GLU A CA 1
ATOM 628 C C . GLU A 1 81 ? -7.552 16.367 -0.892 1.00 57.75 81 GLU A C 1
ATOM 630 O O . GLU A 1 81 ? -8.142 15.301 -0.706 1.00 57.75 81 GLU A O 1
ATOM 635 N N . ARG A 1 82 ? -6.537 16.777 -0.126 1.00 74.00 82 ARG A N 1
ATOM 636 C CA . ARG A 1 82 ? -6.135 16.045 1.067 1.00 74.00 82 ARG A CA 1
ATOM 637 C C . ARG A 1 82 ? -7.344 15.907 1.969 1.00 74.00 82 ARG A C 1
ATOM 639 O O . ARG A 1 82 ? -8.094 16.866 2.168 1.00 74.00 82 ARG A O 1
ATOM 646 N N . PHE A 1 83 ? -7.503 14.729 2.551 1.00 81.25 83 PHE A N 1
ATOM 647 C CA . PHE A 1 83 ? -8.565 14.505 3.506 1.00 81.25 83 PHE A CA 1
ATOM 648 C C . PHE A 1 83 ? -8.390 15.472 4.674 1.00 81.25 83 PHE A C 1
ATOM 650 O O . PHE A 1 83 ? -7.318 15.595 5.274 1.00 81.25 83 PHE A O 1
ATOM 657 N N . THR A 1 84 ? -9.472 16.159 5.018 1.00 86.44 84 THR A N 1
ATOM 658 C CA . THR A 1 84 ? -9.542 16.966 6.234 1.00 86.44 84 THR A CA 1
ATOM 659 C C . THR A 1 84 ? -9.255 16.095 7.457 1.00 86.44 84 THR A C 1
ATOM 661 O O . THR A 1 84 ? -9.490 14.884 7.452 1.00 86.44 84 THR A O 1
ATOM 664 N N . ALA A 1 85 ? -8.802 16.705 8.555 1.00 83.88 85 ALA A N 1
ATOM 665 C CA . ALA A 1 85 ? -8.569 15.977 9.805 1.00 83.88 85 ALA A CA 1
ATOM 666 C C . ALA A 1 85 ? -9.812 15.183 10.264 1.00 83.88 85 ALA A C 1
ATOM 668 O O . ALA A 1 85 ? -9.680 14.056 10.736 1.00 83.88 85 ALA A O 1
ATOM 669 N N . GLY A 1 86 ? -11.015 15.734 10.053 1.00 86.38 86 GLY A N 1
ATOM 670 C CA . GLY A 1 86 ? -12.277 15.046 10.335 1.00 86.38 86 GLY A CA 1
ATOM 671 C C . GLY A 1 86 ? -12.500 13.810 9.458 1.00 86.38 86 GLY A C 1
ATOM 672 O O . GLY A 1 86 ? -12.829 12.750 9.982 1.00 86.38 86 GLY A O 1
ATOM 673 N N . GLN A 1 87 ? -12.251 13.907 8.147 1.00 88.81 87 GLN A N 1
ATOM 674 C CA . GLN A 1 87 ? -12.339 12.757 7.233 1.00 88.81 87 GLN A CA 1
ATOM 675 C C . GLN A 1 87 ? -11.325 11.665 7.585 1.00 88.81 87 GLN A C 1
ATOM 677 O O . GLN A 1 87 ? -11.665 10.486 7.553 1.00 88.81 87 GLN A O 1
ATOM 682 N N . ARG A 1 88 ? -10.099 12.041 7.969 1.00 90.12 88 ARG A N 1
ATOM 683 C CA . ARG A 1 88 ? -9.081 11.078 8.415 1.00 90.12 88 ARG A CA 1
ATOM 684 C C . ARG A 1 88 ? -9.474 10.379 9.714 1.00 90.12 88 ARG A C 1
ATOM 686 O O . ARG A 1 88 ? -9.275 9.175 9.822 1.00 90.12 88 ARG A O 1
ATOM 693 N N . CYS A 1 89 ? -10.044 11.111 10.674 1.00 89.44 89 CYS A N 1
ATOM 694 C CA . CYS A 1 89 ? -10.548 10.533 11.922 1.00 89.44 89 CYS A CA 1
ATOM 695 C C . CYS A 1 89 ? -11.655 9.513 11.641 1.00 89.44 89 CYS A C 1
ATOM 697 O O . CYS A 1 89 ? -11.556 8.364 12.059 1.00 89.44 89 CYS A O 1
ATOM 699 N N . TRP A 1 90 ? -12.649 9.906 10.843 1.00 92.94 90 TRP A N 1
ATOM 700 C CA . TRP A 1 90 ? -13.753 9.035 10.450 1.00 92.94 90 TRP A CA 1
ATOM 701 C C . TRP A 1 90 ? -13.284 7.784 9.690 1.00 92.94 90 TRP A C 1
ATOM 703 O O . TRP A 1 90 ? -13.726 6.675 9.980 1.00 92.94 90 TRP A O 1
ATOM 713 N N . LEU A 1 91 ? -12.339 7.925 8.754 1.00 91.19 91 LEU A N 1
ATOM 714 C CA . LEU A 1 91 ? -11.746 6.770 8.074 1.00 91.19 91 LEU A CA 1
ATOM 715 C C . LEU A 1 91 ? -10.967 5.870 9.034 1.00 91.19 91 LEU A C 1
ATOM 717 O O . LEU A 1 91 ? -11.024 4.653 8.897 1.00 91.19 91 LEU A O 1
ATOM 721 N N . SER A 1 92 ? -10.254 6.439 10.007 1.00 91.50 92 SER A N 1
ATOM 722 C CA . SER A 1 92 ? -9.557 5.644 11.020 1.00 91.50 92 SER A CA 1
ATOM 723 C C . SER A 1 92 ? -10.531 4.811 11.856 1.00 91.50 92 SER A C 1
ATOM 725 O O . SER A 1 92 ? -10.214 3.661 12.145 1.00 91.50 92 SER A O 1
ATOM 727 N N . GLU A 1 93 ? -11.699 5.355 12.209 1.00 92.94 93 GLU A N 1
ATOM 728 C CA . GLU A 1 93 ? -12.769 4.622 12.908 1.00 92.94 93 GLU A CA 1
ATOM 729 C C . GLU A 1 93 ? -13.323 3.482 12.037 1.00 92.94 93 GLU A C 1
ATOM 731 O O . GLU A 1 93 ? -13.452 2.343 12.483 1.00 92.94 93 GLU A O 1
ATOM 736 N N . LEU A 1 94 ? -13.574 3.738 10.749 1.00 93.62 94 LEU A N 1
ATOM 737 C CA . LEU A 1 94 ? -14.019 2.694 9.815 1.00 93.62 94 LEU A CA 1
ATOM 738 C C . LEU A 1 94 ? -12.988 1.578 9.610 1.00 93.62 94 LEU A C 1
ATOM 740 O O . LEU A 1 94 ? -13.355 0.443 9.302 1.00 93.62 94 LEU A O 1
ATOM 744 N N . LEU A 1 95 ? -11.706 1.898 9.769 1.00 94.19 95 LEU A N 1
ATOM 745 C CA . LEU A 1 95 ? -10.590 0.971 9.618 1.00 94.19 95 LEU A CA 1
ATOM 746 C C . LEU A 1 95 ? -10.167 0.325 10.945 1.00 94.19 95 LEU A C 1
ATOM 748 O O . LEU A 1 95 ? -9.114 -0.306 10.990 1.00 94.19 95 LEU A O 1
ATOM 752 N N . GLU A 1 96 ? -10.959 0.420 12.019 1.00 94.38 96 GLU A N 1
ATOM 753 C CA . GLU A 1 96 ? -10.649 -0.187 13.328 1.00 94.38 96 GLU A CA 1
ATOM 754 C C . GLU A 1 96 ? -10.433 -1.707 13.284 1.00 94.38 96 GLU A C 1
ATOM 756 O O . GLU A 1 96 ? -9.761 -2.262 14.154 1.00 94.38 96 GLU A O 1
ATOM 761 N N . PHE A 1 97 ? -10.937 -2.389 12.249 1.00 92.88 97 PHE A N 1
ATOM 762 C CA . PHE A 1 97 ? -10.643 -3.805 12.014 1.00 92.88 97 PHE A CA 1
ATOM 763 C C . PHE A 1 97 ? -9.151 -4.069 11.740 1.00 92.88 97 PHE A C 1
ATOM 765 O O . PHE A 1 97 ? -8.669 -5.173 11.993 1.00 92.88 97 PHE A O 1
ATOM 772 N N . LEU A 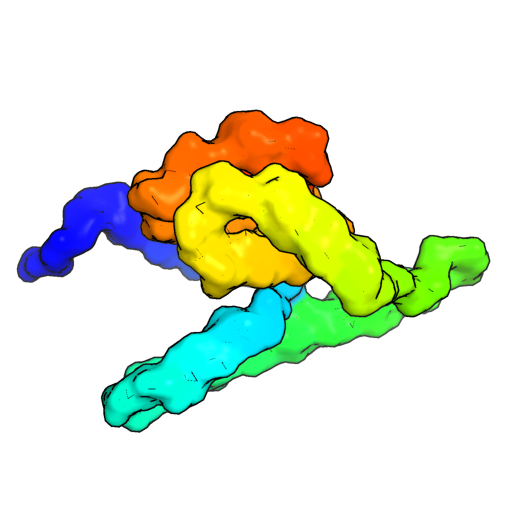1 98 ? -8.399 -3.071 11.260 1.00 92.56 98 LEU A N 1
ATOM 773 C CA . LEU A 1 98 ? -6.941 -3.110 11.248 1.00 92.56 98 LEU A CA 1
ATOM 774 C C . LEU A 1 98 ? -6.446 -2.790 12.663 1.00 92.56 98 LEU A C 1
ATOM 776 O O . LEU A 1 98 ? -6.625 -1.664 13.130 1.00 92.56 98 LEU A O 1
ATOM 780 N N . PRO A 1 99 ? -5.785 -3.731 13.359 1.00 87.75 99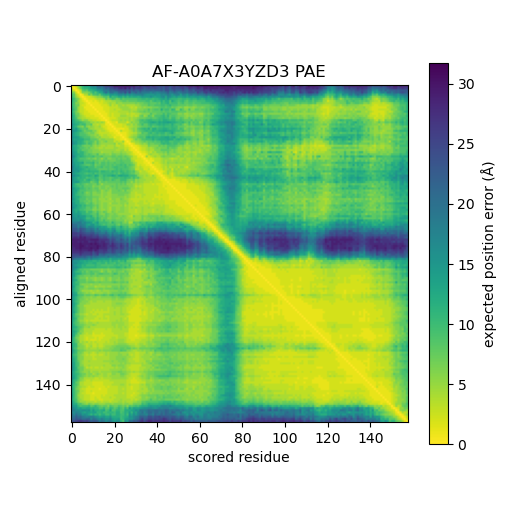 PRO A N 1
ATOM 781 C CA . PRO A 1 99 ? -5.479 -3.563 14.777 1.00 87.75 99 PRO A CA 1
ATOM 782 C C . PRO A 1 99 ? -4.429 -2.475 15.040 1.00 87.75 99 PRO A C 1
ATOM 784 O O . PRO A 1 99 ? -4.474 -1.810 16.075 1.00 87.75 99 PRO A O 1
ATOM 787 N N . GLN A 1 100 ? -3.485 -2.280 14.116 1.00 90.44 100 GLN A N 1
ATOM 788 C CA . GLN A 1 100 ? -2.382 -1.337 14.286 1.00 90.44 100 GLN A CA 1
ATOM 789 C C . GLN A 1 100 ? -2.728 0.033 13.703 1.00 90.44 100 GLN A C 1
ATOM 791 O O . GLN A 1 100 ? -3.168 0.146 12.562 1.00 90.44 100 GLN A O 1
ATOM 796 N N . GLU A 1 101 ? -2.472 1.087 14.475 1.00 89.06 101 GLU A N 1
ATOM 797 C CA . GLU A 1 101 ? -2.686 2.470 14.035 1.00 89.06 101 GLU A CA 1
ATOM 798 C C . GLU A 1 101 ? -1.796 2.850 12.848 1.00 89.06 101 GLU A C 1
ATOM 800 O O . GLU A 1 101 ? -2.257 3.512 11.921 1.00 89.06 101 GLU A O 1
ATOM 805 N N . SER A 1 102 ? -0.550 2.368 12.834 1.00 86.62 102 SER A N 1
ATOM 806 C CA . SER A 1 102 ? 0.368 2.540 11.705 1.00 86.62 102 SER A CA 1
ATOM 807 C C . SER A 1 102 ? -0.222 1.978 10.412 1.00 86.62 102 SER A C 1
ATOM 809 O O . SER A 1 102 ? -0.217 2.662 9.394 1.00 86.62 102 SER A O 1
ATOM 811 N N . ASP A 1 103 ? -0.808 0.780 10.462 1.00 90.81 103 ASP A N 1
ATOM 812 C CA . ASP A 1 103 ? -1.422 0.135 9.299 1.00 90.81 103 ASP A CA 1
ATOM 813 C C . ASP A 1 103 ? -2.647 0.914 8.801 1.00 90.81 103 ASP A C 1
ATOM 815 O O . ASP A 1 103 ? -2.795 1.126 7.595 1.00 90.81 103 ASP A O 1
ATOM 819 N N . ARG A 1 104 ? -3.494 1.401 9.722 1.00 92.94 104 ARG A N 1
ATOM 820 C CA . ARG A 1 104 ? -4.632 2.274 9.383 1.00 92.94 104 ARG A CA 1
ATOM 821 C C . ARG A 1 104 ? -4.161 3.526 8.658 1.00 92.94 104 ARG A C 1
ATOM 823 O O . ARG A 1 104 ? -4.705 3.874 7.614 1.00 92.94 104 ARG A O 1
ATOM 830 N N . GLN A 1 105 ? -3.117 4.168 9.169 1.00 91.00 105 GLN A N 1
ATOM 831 C CA . GLN A 1 105 ? -2.576 5.385 8.581 1.00 91.00 105 GLN A CA 1
ATOM 832 C C . GLN A 1 105 ? -2.012 5.151 7.171 1.00 91.00 105 GLN A C 1
ATOM 834 O O . GLN A 1 105 ? -2.262 5.964 6.282 1.00 91.00 105 GLN A O 1
ATOM 839 N N . LEU A 1 106 ? -1.318 4.031 6.933 1.00 91.38 106 LEU A N 1
ATOM 840 C CA . LEU A 1 106 ? -0.825 3.669 5.597 1.00 91.38 106 LEU A CA 1
ATOM 841 C C . LEU A 1 106 ? -1.971 3.487 4.589 1.00 91.38 106 LEU A C 1
ATOM 843 O O . LEU A 1 106 ? -1.862 3.929 3.445 1.00 91.38 106 LEU A O 1
ATOM 847 N N . VAL A 1 107 ? -3.070 2.856 5.010 1.00 92.56 107 VAL A N 1
ATOM 848 C CA . VAL A 1 107 ? -4.263 2.668 4.171 1.00 92.56 107 VAL A CA 1
ATOM 849 C C . VAL A 1 107 ? -4.962 3.997 3.895 1.00 92.56 107 VAL A C 1
ATOM 851 O O . VAL A 1 107 ? -5.313 4.264 2.747 1.00 92.56 107 VAL A O 1
ATOM 854 N N . ILE A 1 108 ? -5.123 4.858 4.905 1.00 92.38 108 ILE A N 1
ATOM 855 C CA . ILE A 1 108 ? -5.709 6.196 4.726 1.00 92.38 108 ILE A CA 1
ATOM 856 C C . ILE A 1 108 ? -4.884 7.004 3.725 1.00 92.38 108 ILE A C 1
ATOM 858 O O . ILE A 1 108 ? -5.460 7.618 2.832 1.00 92.38 108 ILE A O 1
ATOM 862 N N . ASP A 1 109 ? -3.554 6.967 3.825 1.00 89.75 109 ASP A N 1
ATOM 863 C CA . ASP A 1 109 ? -2.674 7.663 2.883 1.00 89.75 109 ASP A CA 1
ATOM 864 C C . ASP A 1 109 ? -2.834 7.146 1.447 1.00 89.75 109 ASP A C 1
ATOM 866 O O . ASP A 1 109 ? -2.705 7.920 0.501 1.00 89.75 109 ASP A O 1
ATOM 870 N N . ALA A 1 110 ? -3.100 5.852 1.260 1.00 90.81 110 ALA A N 1
ATOM 871 C CA . ALA A 1 110 ? -3.340 5.276 -0.060 1.00 90.81 110 ALA A CA 1
ATOM 872 C C . ALA A 1 110 ? -4.704 5.691 -0.632 1.00 90.81 110 ALA A C 1
ATOM 874 O O . ALA A 1 110 ? -4.784 6.061 -1.802 1.00 90.81 110 ALA A O 1
ATOM 875 N N . LEU A 1 111 ? -5.751 5.690 0.197 1.00 90.06 111 LEU A N 1
ATOM 876 C CA . LEU A 1 111 ? -7.092 6.139 -0.187 1.00 90.06 111 LEU A CA 1
ATOM 877 C C . LEU A 1 111 ? -7.117 7.637 -0.515 1.00 90.06 111 LEU A C 1
ATOM 879 O O . LEU A 1 111 ? -7.670 8.035 -1.534 1.00 90.06 111 LEU A O 1
ATOM 883 N N . GLU A 1 112 ? -6.465 8.460 0.307 1.00 87.25 112 GLU A N 1
ATOM 884 C CA . GLU A 1 112 ? -6.305 9.902 0.074 1.00 87.25 112 GLU A CA 1
ATOM 885 C C . GLU A 1 112 ? -5.576 10.181 -1.243 1.00 87.25 112 GLU A C 1
ATOM 887 O O . GLU A 1 112 ? -5.857 11.162 -1.924 1.00 87.25 112 GLU A O 1
ATOM 892 N N . ARG A 1 113 ? -4.648 9.296 -1.620 1.00 83.19 113 ARG A N 1
ATOM 893 C CA . ARG A 1 113 ? -3.893 9.388 -2.871 1.00 83.19 113 ARG A CA 1
ATOM 894 C C . ARG A 1 113 ? -4.621 8.805 -4.081 1.00 83.19 113 ARG A C 1
ATOM 896 O O . ARG A 1 113 ? -4.073 8.869 -5.178 1.00 83.19 113 ARG A O 1
ATOM 903 N N . GLY A 1 114 ? -5.823 8.260 -3.894 1.00 85.31 114 GLY A N 1
ATOM 904 C CA . GLY A 1 114 ? -6.583 7.608 -4.957 1.00 85.31 114 GLY A CA 1
ATOM 905 C C . GLY A 1 114 ? -5.859 6.395 -5.543 1.00 85.31 114 GLY A C 1
ATOM 906 O O . GLY A 1 114 ? -5.971 6.144 -6.738 1.00 85.31 114 GLY A O 1
ATOM 907 N N . CYS A 1 115 ? -5.063 5.682 -4.741 1.00 88.19 115 CYS A N 1
ATOM 908 C CA . CYS A 1 115 ? -4.362 4.490 -5.205 1.00 88.19 115 CYS A CA 1
ATOM 909 C C . CYS A 1 115 ? -5.357 3.358 -5.495 1.00 88.19 115 CYS A C 1
ATOM 911 O O . CYS A 1 115 ? -6.122 2.979 -4.612 1.00 88.19 115 CYS A O 1
ATOM 913 N N . ASP A 1 116 ? -5.262 2.743 -6.675 1.00 89.56 116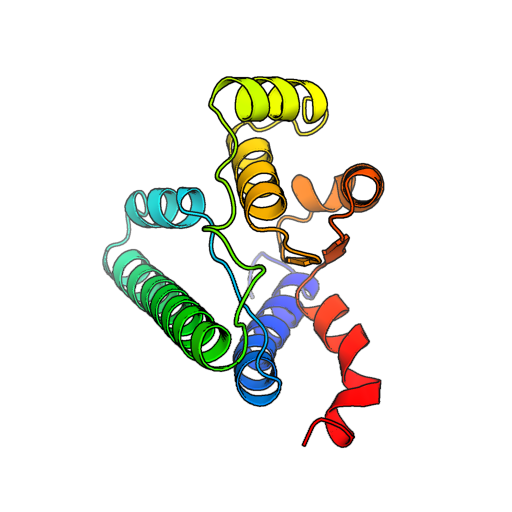 ASP A N 1
ATOM 914 C CA . ASP A 1 116 ? -6.041 1.539 -7.005 1.00 89.56 116 ASP A CA 1
ATOM 915 C C . ASP A 1 116 ? -5.505 0.293 -6.282 1.00 89.56 116 ASP A C 1
ATOM 917 O O . ASP A 1 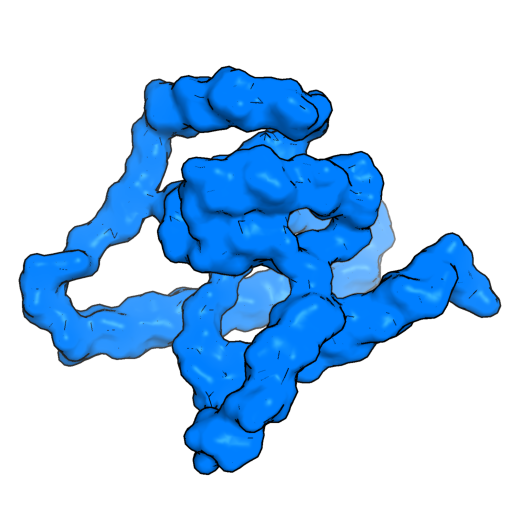116 ? -6.255 -0.596 -5.878 1.00 89.56 116 ASP A O 1
ATOM 921 N N . VAL A 1 117 ? -4.178 0.225 -6.114 1.00 91.44 117 VAL A N 1
ATOM 922 C CA . VAL A 1 117 ? -3.474 -0.937 -5.561 1.00 91.44 117 VAL A CA 1
ATOM 923 C C . VAL A 1 117 ? -2.606 -0.536 -4.370 1.00 91.44 117 VAL A C 1
ATOM 925 O O . VAL A 1 117 ? -1.789 0.381 -4.457 1.00 91.44 117 VAL A O 1
ATOM 928 N N . PHE A 1 118 ? -2.722 -1.280 -3.269 1.00 92.94 118 PHE A N 1
ATOM 929 C CA . PHE A 1 118 ? -1.830 -1.202 -2.114 1.00 92.94 118 PHE A CA 1
ATOM 930 C C . PHE A 1 118 ? -0.891 -2.408 -2.084 1.00 92.94 118 PHE A C 1
ATOM 932 O O . PHE A 1 118 ? -1.320 -3.542 -1.859 1.00 92.94 118 PHE A O 1
ATOM 939 N N . LEU A 1 119 ? 0.405 -2.172 -2.281 1.00 91.06 119 LEU A N 1
ATOM 940 C CA . LEU A 1 119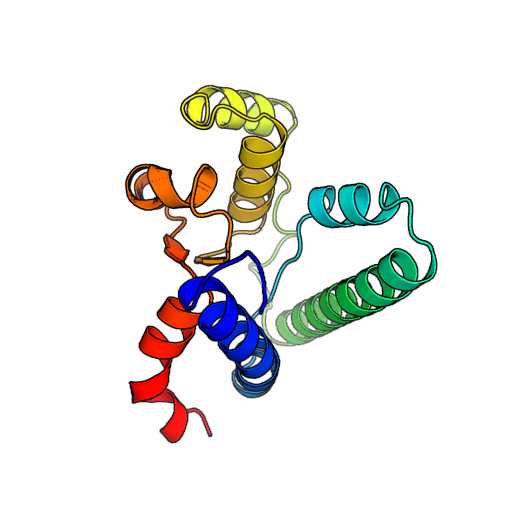 ? 1.410 -3.231 -2.238 1.00 91.06 119 LEU A CA 1
ATOM 941 C C . LEU A 1 119 ? 1.912 -3.474 -0.816 1.00 91.06 119 LEU A C 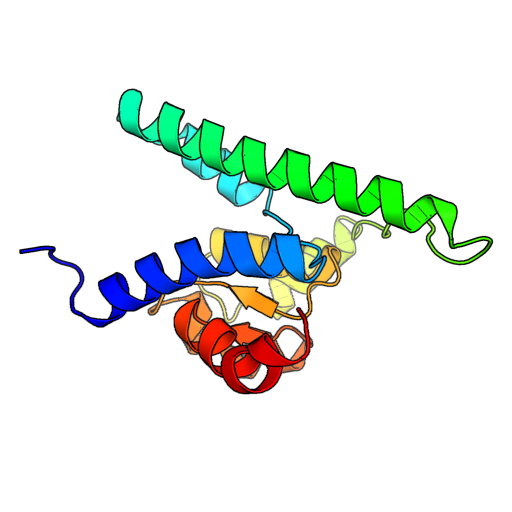1
ATOM 943 O O . LEU A 1 119 ? 2.435 -2.567 -0.172 1.00 91.06 119 LEU A O 1
ATOM 947 N N . THR A 1 120 ? 1.835 -4.719 -0.345 1.00 90.19 120 THR A N 1
ATOM 948 C CA . THR A 1 120 ? 2.389 -5.100 0.960 1.00 90.19 120 THR A CA 1
ATOM 949 C C . THR A 1 120 ? 3.018 -6.490 0.960 1.00 90.19 120 THR A C 1
ATOM 951 O O . THR A 1 120 ? 2.593 -7.402 0.256 1.00 90.19 120 THR A O 1
ATOM 954 N N . MET A 1 121 ? 4.051 -6.650 1.787 1.00 88.69 121 MET A N 1
ATOM 955 C CA . MET A 1 121 ? 4.610 -7.951 2.173 1.00 88.69 121 MET A CA 1
ATOM 956 C C . MET A 1 121 ? 4.281 -8.295 3.636 1.00 88.69 121 MET A C 1
ATOM 958 O O . MET A 1 121 ? 4.799 -9.282 4.164 1.00 88.69 121 MET A O 1
ATOM 962 N N . ASP A 1 122 ? 3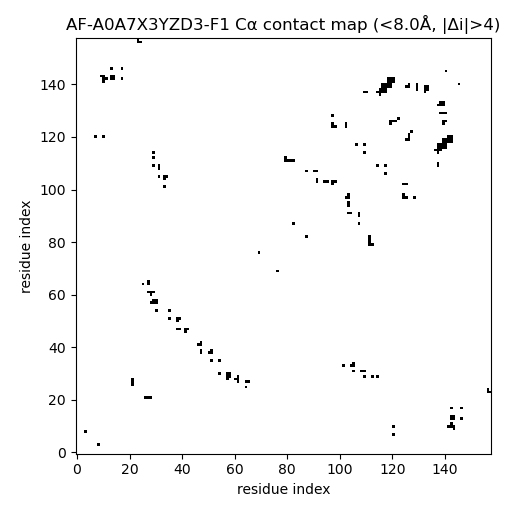.457 -7.491 4.321 1.00 85.56 122 ASP A N 1
ATOM 963 C CA . ASP A 1 122 ? 2.957 -7.838 5.651 1.00 85.56 122 ASP A CA 1
ATOM 964 C C . ASP A 1 122 ? 1.812 -8.842 5.539 1.00 85.56 122 ASP A C 1
ATOM 966 O O . ASP A 1 122 ? 0.634 -8.494 5.471 1.00 85.56 122 ASP A O 1
ATOM 970 N N . TYR A 1 123 ? 2.186 -10.119 5.537 1.00 83.56 123 TYR A N 1
ATOM 971 C CA . TYR A 1 123 ? 1.256 -11.236 5.400 1.00 83.56 123 TYR A CA 1
ATOM 972 C C . TYR A 1 123 ? 0.342 -11.455 6.609 1.00 83.56 123 TYR A C 1
ATOM 974 O O . TYR A 1 123 ? -0.506 -12.343 6.545 1.00 83.56 123 TYR A O 1
ATOM 982 N N . LYS A 1 124 ? 0.574 -10.766 7.731 1.00 84.19 124 LYS A N 1
ATOM 983 C CA . LYS A 1 124 ? -0.108 -11.042 9.001 1.00 84.19 124 LYS A CA 1
ATOM 984 C C . LYS A 1 124 ? -1.087 -9.950 9.391 1.00 84.19 124 LYS A C 1
ATOM 986 O O . LYS A 1 124 ? -2.050 -10.268 10.085 1.00 84.19 124 LYS A O 1
ATOM 991 N N . THR A 1 125 ? -0.846 -8.711 8.972 1.00 87.75 125 THR A N 1
ATOM 992 C CA . THR A 1 125 ? -1.720 -7.582 9.291 1.00 87.75 125 THR A CA 1
ATOM 993 C C . THR A 1 125 ? -2.550 -7.189 8.072 1.00 87.75 125 THR A C 1
ATOM 995 O O . THR A 1 125 ? -3.570 -7.823 7.820 1.00 87.75 125 THR A O 1
ATOM 998 N N . ILE A 1 126 ? -2.107 -6.217 7.276 1.00 90.50 126 ILE A N 1
ATOM 999 C CA . ILE A 1 126 ? -2.856 -5.605 6.170 1.00 90.50 126 ILE A CA 1
ATOM 1000 C C . ILE A 1 126 ? -3.301 -6.664 5.152 1.00 90.50 126 ILE A C 1
ATOM 1002 O O . ILE A 1 126 ? -4.454 -6.666 4.727 1.00 90.50 126 ILE A O 1
ATOM 1006 N N . TRP A 1 127 ? -2.427 -7.618 4.808 1.00 91.25 127 TRP A N 1
ATOM 1007 C CA . TRP A 1 127 ? -2.735 -8.661 3.824 1.00 91.25 127 TRP A CA 1
ATOM 1008 C C . TRP A 1 127 ? -3.956 -9.517 4.182 1.00 91.25 127 TRP A C 1
ATOM 1010 O O . TRP A 1 127 ? -4.697 -9.948 3.295 1.00 91.25 127 TRP A O 1
ATOM 1020 N N . CYS A 1 128 ? -4.163 -9.783 5.473 1.00 91.75 128 CYS A N 1
ATOM 1021 C CA . CYS A 1 128 ? -5.265 -10.614 5.955 1.00 91.75 128 CYS A CA 1
ATOM 1022 C C . CYS A 1 128 ? -6.630 -9.952 5.740 1.00 91.75 128 CYS A C 1
ATOM 1024 O O . CYS A 1 128 ? -7.618 -10.663 5.597 1.00 91.75 128 CYS A O 1
ATOM 1026 N N . TYR A 1 129 ? -6.671 -8.620 5.672 1.00 93.06 129 TYR A N 1
ATOM 1027 C CA . TYR A 1 129 ? -7.895 -7.831 5.532 1.00 93.06 129 TYR A CA 1
ATOM 1028 C C . TYR A 1 129 ? -8.100 -7.295 4.109 1.00 93.06 129 TYR A C 1
ATOM 1030 O O . TYR A 1 129 ? -8.864 -6.356 3.898 1.00 93.06 129 TYR A O 1
ATOM 1038 N N . ARG A 1 130 ? -7.419 -7.870 3.108 1.00 94.12 130 ARG A N 1
ATOM 1039 C CA . ARG A 1 130 ? -7.498 -7.404 1.713 1.00 94.12 130 ARG A CA 1
ATOM 1040 C C . ARG A 1 130 ? -8.923 -7.372 1.153 1.00 94.12 130 ARG A C 1
ATOM 1042 O O . ARG A 1 130 ? -9.241 -6.476 0.381 1.00 94.12 130 ARG A O 1
ATOM 1049 N N . ASP A 1 131 ? -9.772 -8.317 1.554 1.00 94.12 131 ASP A N 1
ATOM 1050 C CA . ASP A 1 131 ? -11.146 -8.411 1.054 1.00 94.12 131 ASP A CA 1
ATOM 1051 C C . ASP A 1 131 ? -12.034 -7.314 1.663 1.00 94.12 131 ASP A C 1
ATOM 1053 O O . ASP A 1 131 ? -12.915 -6.783 0.986 1.00 94.12 131 ASP A O 1
ATOM 1057 N N . ASP A 1 132 ? -11.775 -6.931 2.918 1.00 94.50 132 ASP A N 1
ATOM 1058 C CA . ASP A 1 132 ? -12.437 -5.801 3.574 1.00 94.50 132 ASP A CA 1
ATOM 1059 C C . ASP A 1 132 ? -11.954 -4.469 2.991 1.00 94.50 132 ASP A C 1
ATOM 1061 O O . ASP A 1 132 ? -12.766 -3.598 2.688 1.00 94.50 132 ASP A O 1
ATOM 1065 N N . LEU A 1 133 ? -10.648 -4.336 2.740 1.00 93.69 133 LEU A N 1
ATOM 1066 C CA . LEU A 1 133 ? -10.048 -3.147 2.126 1.00 93.69 133 LEU A CA 1
ATOM 1067 C C . LEU A 1 133 ? -10.509 -2.928 0.679 1.00 93.69 133 LEU A C 1
ATOM 1069 O O . LEU A 1 133 ? -10.748 -1.791 0.274 1.00 93.69 133 LEU A O 1
ATOM 1073 N N . ASN A 1 134 ? -10.762 -4.005 -0.065 1.00 93.56 134 ASN A N 1
ATOM 1074 C CA . ASN A 1 134 ? -11.311 -3.922 -1.416 1.00 93.56 134 ASN A CA 1
ATOM 1075 C C . ASN A 1 134 ? -12.713 -3.280 -1.452 1.00 93.56 134 ASN A C 1
ATOM 1077 O O . ASN A 1 134 ? -13.097 -2.692 -2.460 1.00 93.56 134 ASN A O 1
ATOM 1081 N N . ARG A 1 135 ? -13.477 -3.318 -0.349 1.00 92.62 135 ARG A N 1
ATOM 1082 C CA . ARG A 1 135 ? -14.777 -2.621 -0.251 1.00 92.62 135 ARG A CA 1
ATOM 1083 C C . ARG A 1 135 ? -14.637 -1.100 -0.281 1.00 92.62 135 ARG A C 1
ATOM 1085 O O . ARG A 1 135 ? -15.594 -0.418 -0.630 1.00 92.62 135 ARG A O 1
ATOM 1092 N N . PHE A 1 136 ? -13.454 -0.587 0.050 1.00 89.75 136 PHE A N 1
ATOM 1093 C CA . PHE A 1 136 ? -13.100 0.828 -0.051 1.00 89.75 136 PHE A CA 1
ATOM 1094 C C . PHE A 1 136 ? -12.486 1.181 -1.414 1.00 89.75 136 PHE A C 1
ATOM 1096 O O . PHE A 1 136 ? -11.998 2.291 -1.592 1.00 89.75 136 PHE A O 1
ATOM 1103 N N . GLY A 1 137 ? -12.493 0.245 -2.372 1.00 90.62 137 GLY A N 1
ATOM 1104 C CA . GLY A 1 137 ? -11.883 0.424 -3.689 1.00 90.62 137 GLY A CA 1
ATOM 1105 C C . GLY A 1 137 ? -10.363 0.259 -3.704 1.00 90.62 137 GLY A C 1
ATOM 1106 O O . GLY A 1 137 ? -9.749 0.537 -4.725 1.00 90.62 137 GLY A O 1
ATOM 1107 N N . LEU A 1 138 ? -9.755 -0.197 -2.601 1.00 93.94 138 LEU A N 1
ATOM 1108 C CA . LEU A 1 138 ? -8.310 -0.387 -2.501 1.00 93.94 138 LEU A CA 1
ATOM 1109 C C . LEU A 1 138 ? -7.947 -1.866 -2.624 1.00 93.94 138 LEU A C 1
ATOM 1111 O O . LEU A 1 138 ? -8.154 -2.654 -1.696 1.00 93.94 138 LEU A O 1
ATOM 1115 N N . GLN A 1 139 ? -7.350 -2.248 -3.750 1.00 95.06 139 GLN A N 1
ATOM 1116 C CA . GLN A 1 139 ? -6.930 -3.623 -3.969 1.00 95.06 139 GLN A CA 1
ATOM 1117 C C . GLN A 1 139 ? -5.579 -3.886 -3.302 1.00 95.06 139 GLN A C 1
ATOM 1119 O O . GLN A 1 139 ? -4.536 -3.406 -3.738 1.00 95.06 139 GLN A O 1
ATOM 1124 N N . VAL A 1 140 ? -5.566 -4.689 -2.243 1.00 94.69 140 VAL A N 1
ATOM 1125 C CA . VAL A 1 140 ? -4.308 -5.060 -1.585 1.00 94.69 140 VAL A CA 1
ATOM 1126 C C . VAL A 1 140 ? -3.677 -6.235 -2.330 1.00 94.69 140 VAL A C 1
ATOM 1128 O O . VAL A 1 140 ? -4.287 -7.300 -2.442 1.00 94.69 140 VAL A O 1
ATOM 1131 N N . MET A 1 141 ? -2.445 -6.056 -2.814 1.00 93.00 141 MET A N 1
ATOM 1132 C CA . MET A 1 141 ? -1.678 -7.082 -3.534 1.00 93.00 141 MET A CA 1
ATOM 1133 C C . MET A 1 141 ? -0.284 -7.302 -2.937 1.00 93.00 141 MET A C 1
ATOM 1135 O O . MET A 1 141 ? 0.343 -6.391 -2.390 1.00 93.00 141 MET A O 1
ATOM 1139 N N . ARG A 1 142 ? 0.238 -8.518 -3.082 1.00 91.75 142 ARG A N 1
ATOM 1140 C CA . ARG A 1 142 ? 1.672 -8.772 -2.954 1.00 91.75 142 ARG A CA 1
ATOM 1141 C C . ARG A 1 142 ? 2.382 -8.343 -4.237 1.00 91.75 142 ARG A C 1
ATOM 1143 O O . ARG A 1 142 ? 1.782 -8.401 -5.314 1.00 91.75 142 ARG A O 1
ATOM 1150 N N . PRO A 1 143 ? 3.678 -7.992 -4.170 1.00 89.38 143 PRO A N 1
ATOM 1151 C CA . PRO A 1 143 ? 4.448 -7.662 -5.365 1.00 89.38 143 PRO A CA 1
ATOM 1152 C C . PRO A 1 143 ? 4.376 -8.743 -6.453 1.00 89.38 143 PRO A C 1
ATOM 1154 O O . PRO A 1 143 ? 4.218 -8.414 -7.628 1.00 89.38 143 PRO A O 1
ATOM 1157 N N . VAL A 1 144 ? 4.442 -10.028 -6.077 1.00 89.06 144 VAL A N 1
ATOM 1158 C CA . VAL A 1 144 ? 4.367 -11.129 -7.051 1.00 89.06 144 VAL A CA 1
ATOM 1159 C C . VAL A 1 144 ? 3.005 -11.221 -7.738 1.00 89.06 144 VAL A C 1
ATOM 1161 O O . VAL A 1 144 ? 2.950 -11.480 -8.935 1.00 89.06 144 VAL A O 1
ATOM 1164 N N . GLU A 1 145 ? 1.918 -10.957 -7.016 1.00 89.88 145 GLU A N 1
ATOM 1165 C CA . GLU A 1 145 ? 0.558 -11.043 -7.558 1.00 89.88 145 GLU A CA 1
ATOM 1166 C C . GLU A 1 145 ? 0.282 -9.912 -8.535 1.00 89.88 145 GLU A C 1
ATOM 1168 O O . GLU A 1 145 ? -0.296 -10.145 -9.594 1.00 89.88 145 GLU A O 1
ATOM 1173 N N . LEU A 1 146 ? 0.758 -8.703 -8.224 1.00 86.88 146 LEU A N 1
ATOM 1174 C CA . LEU A 1 146 ? 0.685 -7.598 -9.167 1.00 86.88 146 LEU A CA 1
ATOM 1175 C C . LEU A 1 146 ? 1.464 -7.945 -10.441 1.00 86.88 146 LEU A C 1
ATOM 1177 O O . LEU A 1 146 ? 0.943 -7.832 -11.548 1.00 86.88 146 LEU A O 1
ATOM 1181 N N . LEU A 1 147 ? 2.689 -8.457 -10.303 1.00 83.94 147 LEU A N 1
ATOM 1182 C CA . LEU A 1 147 ? 3.484 -8.862 -11.458 1.00 83.94 147 LEU A CA 1
ATOM 1183 C C . LEU A 1 147 ? 2.783 -9.945 -12.297 1.00 83.94 147 LEU A C 1
ATOM 1185 O O . LEU A 1 147 ? 2.790 -9.869 -13.523 1.00 83.94 147 LEU A O 1
ATOM 1189 N N . GLU A 1 148 ? 2.165 -10.942 -11.666 1.00 86.00 148 GLU A N 1
ATOM 1190 C CA . GLU A 1 148 ? 1.369 -11.972 -12.346 1.00 86.00 148 GLU A CA 1
ATOM 1191 C C . GLU A 1 148 ? 0.147 -11.397 -13.064 1.00 86.00 148 GLU A C 1
ATOM 1193 O O . GLU A 1 148 ? -0.172 -11.851 -14.161 1.00 86.00 148 GLU A O 1
ATOM 1198 N N . HIS A 1 149 ? -0.484 -10.366 -12.502 1.00 83.12 149 HIS A N 1
ATOM 1199 C CA . HIS A 1 149 ? -1.602 -9.666 -13.130 1.00 83.12 149 HIS A CA 1
ATOM 1200 C C . HIS A 1 149 ? -1.186 -8.944 -14.422 1.00 83.12 149 HIS A C 1
ATOM 1202 O O . HIS A 1 149 ? -1.940 -8.907 -15.394 1.00 83.12 149 HIS A O 1
ATOM 1208 N N . ILE A 1 150 ? 0.038 -8.408 -14.462 1.00 78.06 150 ILE A N 1
ATOM 1209 C CA . ILE A 1 150 ? 0.556 -7.631 -15.599 1.00 78.06 150 ILE A CA 1
ATOM 1210 C C . ILE A 1 150 ? 1.296 -8.492 -16.627 1.00 78.06 150 ILE A C 1
ATOM 1212 O O . ILE A 1 150 ? 1.284 -8.161 -17.811 1.00 78.06 150 ILE A O 1
ATOM 1216 N N . LYS A 1 151 ? 1.922 -9.605 -16.223 1.00 72.31 151 LYS A N 1
ATOM 1217 C CA . LYS A 1 151 ? 2.704 -10.495 -17.107 1.00 72.31 151 LYS A CA 1
ATOM 1218 C C . LYS A 1 151 ? 2.027 -10.831 -18.447 1.00 72.31 151 LYS A C 1
ATOM 1220 O O . LYS A 1 151 ? 2.734 -10.777 -19.453 1.00 72.31 151 LYS A O 1
ATOM 1225 N N . PRO A 1 152 ? 0.714 -11.130 -18.518 1.00 65.12 152 PRO A N 1
ATOM 1226 C CA . PRO A 1 152 ? 0.035 -11.391 -19.791 1.00 65.12 152 PRO A CA 1
ATOM 1227 C C . PRO A 1 152 ? 0.097 -10.217 -20.780 1.00 65.12 152 PRO A C 1
ATOM 1229 O O . PRO A 1 152 ? 0.089 -10.423 -21.989 1.00 65.12 152 PRO A O 1
ATOM 1232 N N . TRP A 1 153 ? 0.195 -8.993 -20.265 1.00 63.72 153 TRP A N 1
ATOM 1233 C CA . TRP A 1 153 ? 0.150 -7.739 -21.017 1.00 63.72 153 TRP A CA 1
ATOM 1234 C C . TRP A 1 153 ? 1.524 -7.079 -21.163 1.00 63.72 153 TRP A C 1
ATOM 1236 O O . TRP A 1 153 ? 1.677 -6.140 -21.939 1.00 63.72 153 TRP A O 1
ATOM 1246 N N . ALA A 1 154 ? 2.547 -7.576 -20.462 1.00 60.06 154 ALA A N 1
ATOM 1247 C CA . ALA A 1 154 ? 3.890 -6.996 -20.462 1.00 60.06 154 ALA A CA 1
ATOM 1248 C C . ALA A 1 154 ? 4.533 -6.947 -21.863 1.00 60.06 154 ALA A C 1
ATOM 1250 O O . ALA A 1 154 ? 5.349 -6.069 -22.128 1.00 60.06 154 ALA A O 1
ATOM 1251 N N . GLY A 1 155 ? 4.146 -7.857 -22.766 1.00 60.50 155 GLY A N 1
ATOM 1252 C CA . GLY A 1 155 ? 4.575 -7.847 -24.169 1.00 60.50 155 GLY A CA 1
ATOM 1253 C C . GLY A 1 155 ? 3.830 -6.855 -25.074 1.00 60.50 155 GLY A C 1
ATOM 1254 O O . GLY A 1 155 ? 4.284 -6.622 -26.186 1.00 60.50 155 GLY A O 1
ATOM 1255 N N . LEU A 1 156 ? 2.705 -6.291 -24.619 1.00 57.41 156 LEU A N 1
ATOM 1256 C CA . LEU A 1 156 ? 1.893 -5.304 -25.350 1.00 57.41 156 LEU A CA 1
ATOM 1257 C C . LEU A 1 156 ? 2.147 -3.862 -24.886 1.00 57.41 156 LEU A C 1
ATOM 1259 O O . LEU A 1 156 ? 1.801 -2.922 -25.591 1.00 57.41 156 LEU A O 1
ATOM 1263 N N . LEU A 1 157 ? 2.726 -3.696 -23.694 1.00 54.56 157 LEU A N 1
ATOM 1264 C CA . LEU A 1 157 ? 3.073 -2.407 -23.085 1.00 54.56 157 LEU A CA 1
ATOM 1265 C C . LEU A 1 157 ? 4.525 -1.977 -23.393 1.00 54.56 157 LEU A C 1
ATOM 1267 O O . LEU A 1 157 ? 5.064 -1.107 -22.710 1.00 54.56 157 LEU A O 1
ATOM 1271 N N . CYS A 1 158 ? 5.161 -2.613 -24.385 1.00 48.44 158 CYS A N 1
ATOM 1272 C CA . CYS A 1 158 ? 6.500 -2.295 -24.888 1.00 48.44 158 CYS A CA 1
ATOM 1273 C C . CYS A 1 158 ? 6.431 -1.778 -26.326 1.00 48.44 158 CYS A C 1
ATOM 1275 O O . CYS A 1 158 ? 5.688 -2.387 -27.127 1.00 48.44 158 CYS A O 1
#

pLDDT: mean 78.29, std 14.62, range [36.25, 95.06]

Sequence (158 aa):
MSARGPRFKDDIFALADFMSLGRRCGWPIAVSPGTIGELGAIQRPDKRNRLTNWANGLLQYFSQFSELSVADRDSCTSELERFTAGQRCWLSELLEFLPQESDRQLVIDALERGCDVFLTMDYKTIWCYRDDLNRFGLQVMRPVELLEHIKPWAGLLC

Radius of gyration: 16.77 Å; Cα contacts (8 Å, |Δi|>4): 121; chains: 1; bounding box: 39×41×40 Å